Protein AF-A0A7S2GTM8-F1 (afdb_monomer)

Foldseek 3Di:
DVVVVVVVVVVVVVVQQVLQVLLQVLCCQAQVDRQPQVVPPPHGRPLSVLLVLLVVLVVVVVVPPCVVVCLVVVPDPSNVSNVVSVVVLLVVLLVSLVVQVVCVVVVDPRDNHNLSVVVVVCVVVVNPPDSVNSSVSSSVSSVVSNPD

Structure (mmCIF, N/CA/C/O backbone):
data_AF-A0A7S2GTM8-F1
#
_entry.id   AF-A0A7S2GTM8-F1
#
loop_
_atom_site.group_PDB
_atom_site.id
_atom_site.type_symbol
_atom_site.label_atom_id
_atom_site.label_alt_id
_atom_site.label_comp_id
_atom_site.label_asym_id
_atom_site.label_entity_id
_atom_site.label_seq_id
_atom_site.pdbx_PDB_ins_code
_atom_site.Cartn_x
_atom_site.Cartn_y
_atom_site.Cartn_z
_atom_site.occupancy
_atom_site.B_iso_or_equiv
_atom_site.auth_seq_id
_atom_site.auth_comp_id
_atom_site.auth_asym_id
_atom_site.auth_atom_id
_atom_site.pdbx_PDB_model_num
ATOM 1 N N . MET A 1 1 ? 8.842 11.645 37.097 1.00 51.34 1 MET A N 1
ATOM 2 C CA . MET A 1 1 ? 7.667 11.521 36.204 1.00 51.34 1 MET A CA 1
ATOM 3 C C . MET A 1 1 ? 7.958 11.998 34.773 1.00 51.34 1 MET A C 1
ATOM 5 O O . MET A 1 1 ? 7.425 11.420 33.842 1.00 51.34 1 MET A O 1
ATOM 9 N N . GLU A 1 2 ? 8.856 12.969 34.551 1.00 54.59 2 GLU A N 1
ATOM 10 C CA . GLU A 1 2 ? 9.263 13.386 33.188 1.00 54.59 2 GLU A CA 1
ATOM 11 C C . GLU A 1 2 ? 10.110 12.352 32.424 1.00 54.59 2 GLU A C 1
ATOM 13 O O . GLU A 1 2 ? 10.014 12.246 31.203 1.00 54.59 2 GLU A O 1
ATOM 18 N N . TRP A 1 3 ? 10.909 11.543 33.126 1.00 41.16 3 TRP A N 1
ATOM 19 C CA . TRP A 1 3 ? 11.755 10.513 32.510 1.00 41.16 3 TRP A CA 1
ATOM 20 C C . TRP A 1 3 ? 10.954 9.408 31.810 1.00 41.16 3 TRP A C 1
ATOM 22 O O . TRP A 1 3 ? 11.343 8.966 30.731 1.00 41.16 3 TRP A O 1
ATOM 32 N N . THR A 1 4 ? 9.803 9.012 32.360 1.00 56.94 4 THR A N 1
ATOM 33 C CA . THR A 1 4 ? 8.911 8.011 31.749 1.00 56.94 4 THR A CA 1
ATOM 34 C C . THR A 1 4 ? 8.168 8.575 30.536 1.00 56.94 4 THR A C 1
ATOM 36 O O . THR A 1 4 ? 7.999 7.871 29.544 1.00 56.94 4 THR A O 1
ATOM 39 N N . LEU A 1 5 ? 7.807 9.863 30.559 1.00 60.84 5 LEU A N 1
ATOM 40 C CA . LEU A 1 5 ? 7.212 10.565 29.414 1.00 60.84 5 LEU A CA 1
ATOM 41 C C . LEU A 1 5 ? 8.212 10.727 28.261 1.00 60.84 5 LEU A C 1
ATOM 43 O O . LEU A 1 5 ? 7.861 10.517 27.099 1.00 60.84 5 LEU A O 1
ATOM 47 N N . LYS A 1 6 ? 9.474 11.051 28.571 1.00 61.00 6 LYS A N 1
ATOM 48 C CA . LYS A 1 6 ? 10.539 11.189 27.568 1.00 61.00 6 LYS A CA 1
ATOM 49 C C . LYS A 1 6 ? 10.877 9.831 26.942 1.00 61.00 6 LYS A C 1
ATOM 51 O O . LYS A 1 6 ? 10.918 9.736 25.722 1.00 61.00 6 LYS A O 1
ATOM 56 N N . GLN A 1 7 ? 11.019 8.778 27.753 1.00 60.94 7 GLN A N 1
ATOM 57 C CA . GLN A 1 7 ? 11.192 7.385 27.302 1.00 60.94 7 GLN A CA 1
ATOM 58 C C . GLN A 1 7 ? 10.028 6.909 26.414 1.00 60.94 7 GLN A C 1
ATOM 60 O O . GLN A 1 7 ? 10.254 6.384 25.325 1.00 60.94 7 GLN A O 1
ATOM 65 N N . GLY A 1 8 ? 8.781 7.171 26.823 1.00 67.88 8 GLY A N 1
ATOM 66 C CA . GLY A 1 8 ? 7.595 6.851 26.023 1.00 67.88 8 GLY A CA 1
ATOM 67 C C . GLY A 1 8 ? 7.568 7.580 24.677 1.00 67.88 8 GLY A C 1
ATOM 68 O O . GLY A 1 8 ? 7.194 6.995 23.659 1.00 67.88 8 GLY A O 1
ATOM 69 N N . LYS A 1 9 ? 8.036 8.834 24.636 1.00 70.38 9 LYS A N 1
ATOM 70 C CA . LYS A 1 9 ? 8.140 9.618 23.398 1.00 70.38 9 LYS A CA 1
ATOM 71 C C . LYS A 1 9 ? 9.169 9.028 22.430 1.00 70.38 9 LYS A C 1
ATOM 73 O O . LYS A 1 9 ? 8.867 8.920 21.248 1.00 70.38 9 LYS A O 1
ATOM 78 N N . TRP A 1 10 ? 10.332 8.588 22.913 1.00 72.69 10 TRP A N 1
ATOM 79 C CA . TRP A 1 10 ? 11.346 7.933 22.073 1.00 72.69 10 TRP A CA 1
ATOM 80 C C . TRP A 1 10 ? 10.858 6.607 21.504 1.00 72.69 10 TRP A C 1
ATOM 82 O O . TRP A 1 10 ? 10.972 6.388 20.303 1.00 72.69 10 TRP A O 1
ATOM 92 N N . LEU A 1 11 ? 10.248 5.761 22.338 1.00 71.44 11 LEU A N 1
ATOM 93 C CA . LEU A 1 11 ? 9.669 4.492 21.890 1.00 71.44 11 LEU A CA 1
ATOM 94 C C . LEU A 1 11 ? 8.605 4.711 20.806 1.00 71.44 11 LEU A C 1
ATOM 96 O O . LEU A 1 11 ? 8.587 4.002 19.803 1.00 71.44 11 LEU A O 1
ATOM 100 N N . SER A 1 12 ? 7.765 5.734 20.974 1.00 71.44 12 SER A N 1
ATOM 101 C CA . SER A 1 12 ? 6.738 6.103 19.993 1.00 71.44 12 SER A CA 1
ATOM 102 C C . SER A 1 12 ? 7.352 6.580 18.674 1.00 71.44 12 SER A C 1
ATOM 104 O O . SER A 1 12 ? 6.937 6.130 17.608 1.00 71.44 12 SER A O 1
ATOM 106 N N . THR A 1 13 ? 8.360 7.454 18.737 1.00 76.56 13 THR A N 1
ATOM 107 C CA . THR A 1 13 ? 9.053 7.980 17.552 1.00 76.56 13 THR A CA 1
ATOM 108 C C . THR A 1 13 ? 9.810 6.887 16.806 1.00 76.56 13 THR A C 1
ATOM 110 O O . THR A 1 13 ? 9.651 6.773 15.595 1.00 76.56 13 THR A O 1
ATOM 113 N N . CYS A 1 14 ? 10.571 6.041 17.507 1.00 77.75 14 CYS A N 1
ATOM 114 C CA . CYS A 1 14 ? 11.278 4.917 16.892 1.00 77.75 14 CYS A CA 1
ATOM 115 C C . CYS A 1 14 ? 10.302 3.991 16.170 1.00 77.75 14 CYS A C 1
ATOM 117 O O . CYS A 1 14 ? 10.540 3.624 15.024 1.00 77.75 14 CYS A O 1
ATOM 119 N N . ARG A 1 15 ? 9.168 3.671 16.804 1.00 74.88 15 ARG A N 1
ATOM 120 C CA . ARG A 1 15 ? 8.143 2.824 16.194 1.00 74.88 15 ARG A CA 1
ATOM 121 C C . ARG A 1 15 ? 7.605 3.432 14.896 1.00 74.88 15 ARG A C 1
ATOM 123 O O . ARG A 1 15 ? 7.494 2.728 13.902 1.00 74.88 15 ARG A O 1
ATOM 130 N N . ILE A 1 16 ? 7.322 4.736 14.883 1.00 77.19 16 ILE A N 1
ATOM 131 C CA . ILE A 1 16 ? 6.858 5.448 13.681 1.00 77.19 16 ILE A CA 1
ATOM 132 C C . ILE A 1 16 ? 7.921 5.418 12.573 1.00 77.19 16 ILE A C 1
ATOM 134 O O . ILE A 1 16 ? 7.578 5.148 11.424 1.00 77.19 16 ILE A O 1
ATOM 138 N N . CYS A 1 17 ? 9.193 5.649 12.906 1.00 77.69 17 CYS A N 1
ATOM 139 C CA . CYS A 1 17 ? 10.292 5.599 11.940 1.00 77.69 17 CYS A CA 1
ATOM 140 C C . CYS A 1 17 ? 10.457 4.209 11.318 1.00 77.69 17 CYS A C 1
ATOM 142 O O . CYS A 1 17 ? 10.551 4.110 10.098 1.00 77.69 17 CYS A O 1
ATOM 144 N N . PHE A 1 18 ? 10.432 3.143 12.125 1.00 80.88 18 PHE A N 1
ATOM 145 C CA . PHE A 1 18 ? 10.497 1.774 11.608 1.00 80.88 18 PHE A CA 1
ATOM 146 C C . PHE A 1 18 ? 9.320 1.474 10.675 1.00 80.88 18 PHE A C 1
ATOM 148 O O . PHE A 1 18 ? 9.537 1.006 9.565 1.00 80.88 18 PHE A O 1
ATOM 155 N N . PHE A 1 19 ?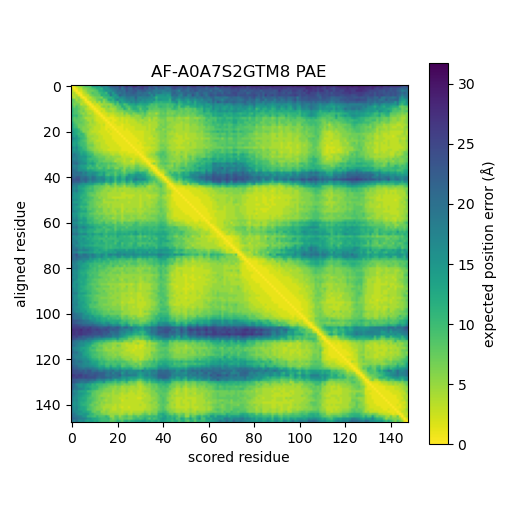 8.091 1.842 11.052 1.00 79.31 19 PHE A N 1
ATOM 156 C CA . PHE A 1 19 ? 6.922 1.638 10.188 1.00 79.31 19 PHE A CA 1
ATOM 157 C C . PHE A 1 19 ? 6.991 2.407 8.861 1.00 79.31 19 PHE A C 1
ATOM 159 O O . PHE A 1 19 ? 6.510 1.914 7.841 1.00 79.31 19 PHE A O 1
ATOM 166 N N . GLN A 1 20 ? 7.552 3.619 8.855 1.00 79.50 20 GLN A N 1
ATOM 167 C CA . GLN A 1 20 ? 7.757 4.382 7.619 1.00 79.50 20 GLN A CA 1
ATOM 168 C C . GLN A 1 20 ? 8.830 3.731 6.746 1.00 79.50 20 GLN A C 1
ATOM 170 O O . GLN A 1 20 ? 8.585 3.488 5.569 1.00 79.50 20 GLN A O 1
ATOM 175 N N . MET A 1 21 ? 9.967 3.367 7.342 1.00 81.75 21 MET A N 1
ATOM 176 C CA . MET A 1 21 ? 11.078 2.738 6.634 1.00 81.75 21 MET A CA 1
ATOM 177 C C . MET A 1 21 ? 10.671 1.402 6.009 1.00 81.75 21 MET A C 1
ATOM 179 O O . MET A 1 21 ? 10.911 1.186 4.825 1.00 81.75 21 MET A O 1
ATOM 183 N N . THR A 1 22 ? 10.018 0.513 6.761 1.00 84.00 22 THR A N 1
ATOM 184 C CA . THR A 1 22 ? 9.608 -0.796 6.236 1.00 84.00 22 THR A CA 1
ATOM 185 C C . THR A 1 22 ? 8.601 -0.654 5.098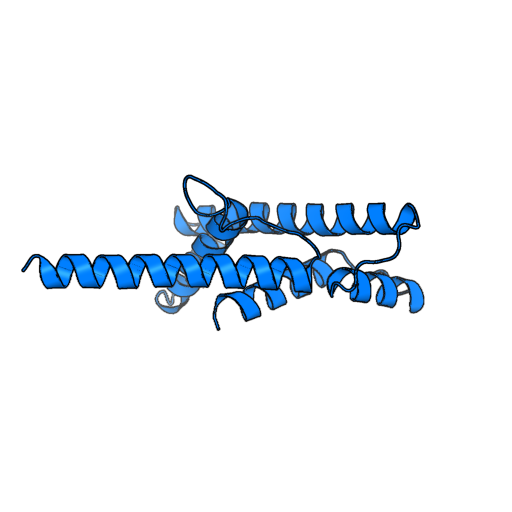 1.00 84.00 22 THR A C 1
ATOM 187 O O . THR A 1 22 ? 8.648 -1.398 4.117 1.00 84.00 22 THR A O 1
ATOM 190 N N . PHE A 1 23 ? 7.713 0.336 5.184 1.00 82.69 23 PHE A N 1
ATOM 191 C CA . PHE A 1 23 ? 6.759 0.610 4.122 1.00 82.69 23 PHE A CA 1
ATOM 192 C C . PHE A 1 23 ? 7.417 1.143 2.853 1.00 82.69 23 PHE A C 1
ATOM 194 O O . PHE A 1 23 ? 7.067 0.685 1.765 1.00 82.69 23 PHE A O 1
ATOM 201 N N . ASP A 1 24 ? 8.374 2.060 2.985 1.00 83.12 24 ASP A N 1
ATOM 202 C CA . ASP A 1 24 ? 9.128 2.592 1.849 1.00 83.12 24 ASP A CA 1
ATOM 203 C C . ASP A 1 24 ? 9.953 1.481 1.187 1.00 83.12 24 ASP A C 1
ATOM 205 O O . ASP A 1 24 ? 9.866 1.288 -0.024 1.00 83.12 24 ASP A O 1
ATOM 209 N N . VAL A 1 25 ? 10.650 0.655 1.978 1.00 84.69 25 VAL A N 1
ATOM 210 C CA . VAL A 1 25 ? 11.420 -0.493 1.469 1.00 84.69 25 VAL A CA 1
ATOM 211 C C . VAL A 1 25 ? 10.515 -1.506 0.766 1.00 84.69 25 VAL A C 1
ATOM 213 O O . VAL A 1 25 ? 10.825 -1.941 -0.342 1.00 84.69 25 VAL A O 1
ATOM 216 N N . THR A 1 26 ? 9.379 -1.870 1.365 1.00 84.94 26 THR A N 1
ATOM 217 C CA . THR A 1 26 ? 8.437 -2.823 0.754 1.00 84.94 26 THR A CA 1
ATOM 218 C C . THR A 1 26 ? 7.847 -2.259 -0.532 1.00 84.94 26 THR A C 1
ATOM 220 O O . THR A 1 26 ? 7.752 -2.973 -1.525 1.00 84.94 26 THR A O 1
ATOM 223 N N . SER A 1 27 ? 7.488 -0.976 -0.550 1.00 82.88 27 SER A N 1
ATOM 224 C CA . SER A 1 27 ? 6.937 -0.315 -1.739 1.00 82.88 27 SER A CA 1
ATOM 225 C C . SER A 1 27 ? 7.966 -0.227 -2.862 1.00 82.88 27 SER A C 1
ATOM 227 O O . SER A 1 27 ? 7.639 -0.487 -4.022 1.00 82.88 27 SER A O 1
ATOM 229 N N . PHE A 1 28 ? 9.226 0.032 -2.519 1.00 84.81 28 PHE A N 1
ATOM 230 C CA . PHE A 1 28 ? 10.323 0.036 -3.472 1.00 84.81 28 PHE A CA 1
ATOM 231 C C . PHE A 1 28 ? 10.590 -1.364 -4.041 1.00 84.81 28 PHE A C 1
ATOM 233 O O . PHE A 1 28 ? 10.637 -1.539 -5.253 1.00 84.81 28 PHE A O 1
ATOM 240 N N . VAL A 1 29 ? 10.695 -2.395 -3.201 1.00 83.31 29 VAL A N 1
ATOM 241 C CA . VAL A 1 29 ? 10.967 -3.770 -3.663 1.00 83.31 29 VAL A CA 1
ATOM 242 C C . VAL A 1 29 ? 9.780 -4.359 -4.435 1.00 83.31 29 VAL A C 1
ATOM 244 O O . VAL A 1 29 ? 9.956 -5.018 -5.461 1.00 83.31 29 VAL A O 1
ATOM 247 N N . ALA A 1 30 ? 8.557 -4.129 -3.959 1.00 82.56 30 ALA A N 1
ATOM 248 C CA . ALA A 1 30 ? 7.362 -4.718 -4.549 1.00 82.56 30 ALA A CA 1
ATOM 249 C C . ALA A 1 30 ? 6.910 -3.989 -5.818 1.00 82.56 30 ALA A C 1
ATOM 251 O O . ALA A 1 30 ? 6.442 -4.634 -6.755 1.00 82.56 30 ALA A O 1
ATOM 252 N N . LEU A 1 31 ? 7.023 -2.658 -5.842 1.00 81.19 31 LEU A N 1
ATOM 253 C CA . LEU A 1 31 ? 6.405 -1.803 -6.862 1.00 81.19 31 LEU A CA 1
ATOM 254 C C . LEU A 1 31 ? 7.415 -0.930 -7.608 1.00 81.19 31 LEU A C 1
ATOM 256 O O . LEU A 1 31 ? 7.026 -0.221 -8.537 1.00 81.19 31 LEU A O 1
ATOM 260 N N . GLY A 1 32 ? 8.678 -0.891 -7.175 1.00 78.38 32 GLY A N 1
ATOM 261 C CA . GLY A 1 32 ? 9.692 0.044 -7.670 1.00 78.38 32 GLY A CA 1
ATOM 262 C C . GLY A 1 32 ? 9.403 1.504 -7.314 1.00 78.38 32 GLY A C 1
ATOM 263 O O . GLY A 1 32 ? 10.000 2.399 -7.911 1.00 78.38 32 GLY A O 1
ATOM 264 N N . VAL A 1 33 ? 8.392 1.769 -6.477 1.00 78.56 33 VAL A N 1
ATOM 265 C CA . VAL A 1 33 ? 7.924 3.125 -6.161 1.00 78.56 33 VAL A CA 1
ATOM 266 C C . VAL A 1 33 ? 8.573 3.561 -4.864 1.00 78.56 33 VAL A C 1
ATOM 268 O O . VAL A 1 33 ? 8.386 2.913 -3.835 1.00 78.56 33 VAL A O 1
ATOM 271 N N . ASP A 1 34 ? 9.295 4.673 -4.922 1.00 76.62 34 ASP A N 1
ATOM 272 C CA . ASP A 1 34 ? 9.738 5.365 -3.723 1.00 76.62 34 ASP A CA 1
ATOM 273 C C . ASP A 1 34 ? 8.610 6.282 -3.234 1.00 76.62 34 ASP A C 1
ATOM 275 O O . ASP A 1 34 ? 8.137 7.153 -3.967 1.00 76.62 34 ASP A O 1
ATOM 279 N N . ILE A 1 35 ? 8.117 6.015 -2.026 1.00 71.31 35 ILE A N 1
ATOM 280 C CA . ILE A 1 35 ? 7.027 6.770 -1.399 1.00 71.31 35 ILE A CA 1
ATOM 281 C C . ILE A 1 35 ? 7.590 7.929 -0.551 1.00 71.31 35 ILE A C 1
ATOM 283 O O . ILE A 1 35 ? 6.834 8.839 -0.205 1.00 71.31 35 ILE A O 1
ATOM 287 N N . ASP A 1 36 ? 8.902 7.919 -0.262 1.00 71.38 36 ASP A N 1
ATOM 288 C CA . ASP A 1 36 ? 9.613 8.886 0.587 1.00 71.38 36 ASP A CA 1
ATOM 289 C C . ASP A 1 36 ? 8.831 9.256 1.864 1.00 71.38 36 ASP A C 1
ATOM 291 O O . ASP A 1 36 ? 8.680 10.422 2.244 1.00 71.38 36 ASP A O 1
ATOM 295 N N . SER A 1 37 ? 8.282 8.247 2.549 1.00 67.12 37 SER A N 1
ATOM 296 C CA . SER A 1 37 ? 7.513 8.459 3.778 1.00 67.12 37 SER A CA 1
ATOM 297 C C . SER A 1 37 ? 8.389 9.010 4.907 1.00 67.12 37 SER A C 1
ATOM 299 O O . SER A 1 37 ? 7.873 9.716 5.780 1.00 67.12 37 SER A O 1
ATOM 301 N N . VAL A 1 38 ? 9.693 8.706 4.890 1.00 62.94 38 VAL A N 1
ATOM 302 C CA . VAL A 1 38 ? 10.693 9.168 5.870 1.00 62.94 38 VAL A CA 1
ATOM 303 C C . VAL A 1 38 ? 11.071 10.647 5.672 1.00 62.94 38 VAL A C 1
ATOM 305 O O . VAL A 1 38 ? 11.287 11.353 6.661 1.00 62.94 38 VAL A O 1
ATOM 308 N N . GLY A 1 39 ? 11.121 11.147 4.430 1.00 59.09 39 GLY A N 1
ATOM 309 C CA . GLY A 1 39 ? 11.487 12.533 4.108 1.00 59.09 39 GLY A CA 1
ATOM 310 C C . GLY A 1 39 ? 10.373 13.559 4.336 1.00 59.09 39 GLY A C 1
ATOM 311 O O . GLY A 1 39 ? 10.644 14.762 4.454 1.00 59.09 39 GLY A O 1
ATOM 312 N N . THR A 1 40 ? 9.118 13.114 4.454 1.00 58.72 40 THR A N 1
ATOM 313 C CA . THR A 1 40 ? 7.966 14.001 4.659 1.00 58.72 40 THR A CA 1
ATOM 314 C C . THR A 1 40 ? 8.055 14.783 5.981 1.00 58.72 40 THR A C 1
ATOM 316 O O . THR A 1 40 ? 7.626 14.330 7.048 1.00 58.72 40 THR A O 1
ATOM 319 N N . LYS A 1 41 ? 8.564 16.023 5.903 1.00 49.59 41 LYS A N 1
ATOM 320 C CA . LYS A 1 41 ? 8.547 17.046 6.968 1.00 49.59 41 LYS A CA 1
ATOM 321 C C . LYS A 1 41 ? 7.102 17.428 7.320 1.00 49.59 41 LYS A C 1
ATOM 323 O O . LYS A 1 41 ? 6.607 18.473 6.914 1.00 49.59 41 LYS A O 1
ATOM 328 N N . GLY A 1 42 ? 6.392 16.564 8.036 1.00 51.81 42 GLY A N 1
ATOM 329 C CA . GLY A 1 42 ? 4.983 16.790 8.374 1.00 51.81 42 GLY A CA 1
ATOM 330 C C . GLY A 1 42 ? 4.149 15.534 8.619 1.00 51.81 42 GLY A C 1
ATOM 331 O O . GLY A 1 42 ? 2.993 15.660 9.018 1.00 51.81 42 GLY A O 1
ATOM 332 N N . GLY A 1 43 ? 4.711 14.336 8.430 1.00 61.72 43 GLY A N 1
ATOM 333 C CA . GLY A 1 43 ? 4.078 13.078 8.826 1.00 61.72 43 GLY A CA 1
ATOM 334 C C . GLY A 1 43 ? 3.862 12.094 7.680 1.00 61.72 43 GLY A C 1
ATOM 335 O O . GLY A 1 43 ? 4.343 12.267 6.576 1.00 61.72 43 GLY A O 1
ATOM 336 N N . GLN A 1 44 ? 3.120 11.032 7.972 1.00 65.25 44 GLN A N 1
ATOM 337 C CA . GLN A 1 44 ? 2.960 9.867 7.106 1.00 65.25 44 GLN A CA 1
ATOM 338 C C . GLN A 1 44 ? 2.309 10.182 5.745 1.00 65.25 44 GLN A C 1
ATOM 340 O O . GLN A 1 44 ? 1.279 10.874 5.706 1.00 65.25 44 GLN A O 1
ATOM 345 N N . HIS A 1 45 ? 2.860 9.593 4.672 1.00 76.19 45 HIS A N 1
ATOM 346 C CA . HIS A 1 45 ? 2.358 9.681 3.296 1.00 76.19 45 HIS A CA 1
ATOM 347 C C . HIS A 1 45 ? 0.851 9.340 3.209 1.00 76.19 45 HIS A C 1
ATOM 349 O O . HIS A 1 45 ? 0.394 8.411 3.890 1.00 76.19 45 HIS A O 1
ATOM 355 N N . PRO A 1 46 ? 0.045 10.040 2.379 1.00 77.31 46 PRO A N 1
ATOM 356 C CA . PRO A 1 46 ? -1.407 9.841 2.319 1.00 77.31 46 PRO A CA 1
ATOM 357 C C . PRO A 1 46 ? -1.831 8.397 2.040 1.00 77.31 46 PRO A C 1
ATOM 359 O O . PRO A 1 46 ? -2.808 7.924 2.619 1.00 77.31 46 PRO A O 1
ATOM 362 N N . PHE A 1 47 ? -1.078 7.684 1.198 1.00 79.19 47 PHE A N 1
ATOM 363 C CA . PHE A 1 47 ? -1.329 6.271 0.910 1.00 79.19 47 PHE A CA 1
ATOM 364 C C . PHE A 1 47 ? -1.104 5.387 2.141 1.00 79.19 47 PHE A C 1
ATOM 366 O O . PHE A 1 47 ? -1.998 4.633 2.519 1.00 79.19 47 PHE A O 1
ATOM 373 N N . ALA A 1 48 ? 0.034 5.546 2.825 1.00 79.31 48 ALA A N 1
ATOM 374 C CA . ALA A 1 48 ? 0.343 4.808 4.047 1.00 79.31 48 ALA A CA 1
ATOM 375 C C . ALA A 1 48 ? -0.703 5.082 5.142 1.00 79.31 48 ALA A C 1
ATOM 377 O O . ALA A 1 48 ? -1.160 4.170 5.824 1.00 79.31 48 ALA A O 1
ATOM 378 N N . ARG A 1 49 ? -1.152 6.337 5.263 1.00 82.69 49 ARG A N 1
ATOM 379 C CA . ARG A 1 49 ? -2.198 6.734 6.212 1.00 82.69 49 ARG A CA 1
ATOM 380 C C . ARG A 1 49 ? -3.560 6.122 5.870 1.00 82.69 49 ARG A C 1
ATOM 382 O O . ARG A 1 49 ? -4.296 5.723 6.769 1.00 82.69 49 ARG A O 1
ATOM 389 N N . ALA A 1 50 ? -3.929 6.081 4.589 1.00 84.81 50 ALA A N 1
ATOM 390 C CA . ALA A 1 50 ? -5.171 5.449 4.144 1.00 84.81 50 ALA A CA 1
ATOM 391 C C . ALA A 1 50 ? -5.145 3.931 4.381 1.00 84.81 50 ALA A C 1
ATOM 393 O O . ALA A 1 50 ? -6.160 3.355 4.774 1.00 84.81 50 ALA A O 1
ATOM 394 N N . PHE A 1 51 ? -3.981 3.310 4.187 1.00 83.81 51 PHE A N 1
ATOM 395 C CA . PHE A 1 51 ? -3.753 1.897 4.455 1.00 83.81 51 PHE A CA 1
ATOM 396 C C . PHE A 1 51 ? -3.913 1.574 5.948 1.00 83.81 51 PHE A C 1
ATOM 398 O O . PHE A 1 51 ? -4.721 0.715 6.293 1.00 83.81 51 PHE A O 1
ATOM 405 N N . ASP A 1 52 ? -3.279 2.341 6.840 1.00 83.19 52 ASP A N 1
ATOM 406 C CA . ASP A 1 52 ? -3.423 2.158 8.294 1.00 83.19 52 ASP A CA 1
ATOM 407 C C . ASP A 1 52 ? -4.864 2.321 8.768 1.00 83.19 52 ASP A C 1
ATOM 409 O O . ASP A 1 52 ? -5.372 1.506 9.534 1.00 83.19 52 ASP A O 1
ATOM 413 N N . GLN A 1 53 ? -5.564 3.347 8.277 1.00 87.12 53 GLN A N 1
ATOM 414 C CA . GLN A 1 53 ? -6.970 3.541 8.630 1.00 87.12 53 GLN A CA 1
ATOM 415 C C . GLN A 1 53 ? -7.855 2.394 8.132 1.00 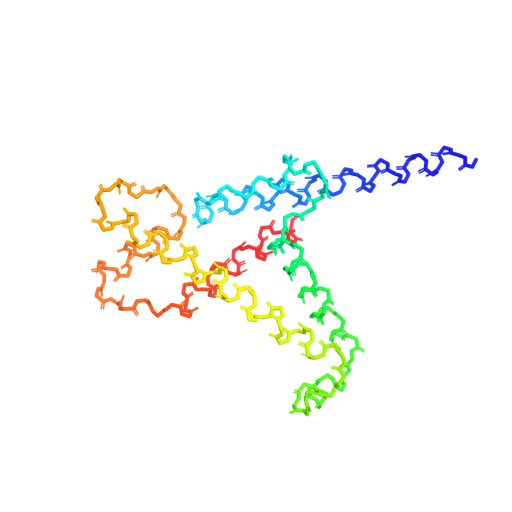87.12 53 GLN A C 1
ATOM 417 O O . GLN A 1 53 ? -8.882 2.105 8.750 1.00 87.12 53 GLN A O 1
ATOM 422 N N . MET A 1 54 ? -7.496 1.758 7.012 1.00 86.31 54 MET A N 1
ATOM 423 C CA . MET A 1 54 ? -8.192 0.567 6.537 1.00 86.31 54 MET A CA 1
ATOM 424 C C . MET A 1 54 ? -7.913 -0.620 7.461 1.00 86.31 54 MET A C 1
ATOM 426 O O . MET A 1 54 ? -8.865 -1.296 7.848 1.00 86.31 54 MET A O 1
ATOM 430 N N . LEU A 1 55 ? -6.656 -0.851 7.843 1.00 84.75 55 LEU A N 1
ATOM 431 C CA . LEU A 1 55 ? -6.284 -1.937 8.751 1.00 84.75 55 LEU A CA 1
ATOM 432 C C . LEU A 1 55 ? -6.933 -1.794 10.118 1.00 84.75 55 LEU A C 1
ATOM 434 O O . LEU A 1 55 ? -7.565 -2.734 10.590 1.00 84.75 55 LEU A O 1
ATOM 438 N N . GLU A 1 56 ? -6.881 -0.605 10.711 1.00 86.50 56 GLU A N 1
ATOM 439 C CA . GLU A 1 56 ? -7.544 -0.319 11.980 1.00 86.50 56 GLU A CA 1
ATOM 440 C C . GLU A 1 56 ? -9.049 -0.612 11.891 1.00 86.50 56 GLU A C 1
ATOM 442 O O . GLU A 1 56 ? -9.628 -1.267 12.760 1.00 86.50 56 GLU A O 1
ATOM 447 N N . ALA A 1 57 ? -9.694 -0.193 10.799 1.00 85.31 57 ALA A N 1
ATOM 448 C CA . ALA A 1 57 ? -11.111 -0.447 10.588 1.00 85.31 57 ALA A CA 1
ATOM 449 C C . ALA A 1 57 ? -11.431 -1.938 10.359 1.00 85.31 57 ALA A C 1
ATOM 451 O O . ALA A 1 57 ? -12.514 -2.387 10.738 1.00 85.31 57 ALA A O 1
ATOM 452 N N . ILE A 1 58 ? -10.513 -2.712 9.766 1.00 83.38 58 ILE A N 1
ATOM 453 C CA . ILE A 1 58 ? -10.626 -4.171 9.626 1.00 83.38 58 ILE A CA 1
ATOM 454 C C . ILE A 1 58 ? -10.449 -4.854 10.986 1.00 83.38 58 ILE A C 1
ATOM 456 O O . ILE A 1 58 ? -11.276 -5.689 11.346 1.00 83.38 58 ILE A O 1
ATOM 460 N N . LEU A 1 59 ? -9.441 -4.469 11.769 1.00 85.31 59 LEU A N 1
ATOM 461 C CA . LEU A 1 59 ? -9.186 -5.015 13.105 1.00 85.31 59 LEU A CA 1
ATOM 462 C C . LEU A 1 59 ? -10.364 -4.762 14.048 1.00 85.31 59 LEU A C 1
ATOM 464 O O . LEU A 1 59 ? -10.792 -5.664 14.763 1.00 85.31 59 LEU A O 1
ATOM 468 N N . GLN A 1 60 ? -10.979 -3.580 13.981 1.00 83.44 60 GLN A N 1
ATOM 469 C CA . GLN A 1 60 ? -12.189 -3.275 14.750 1.00 83.44 60 GLN A CA 1
ATOM 470 C C . GLN A 1 60 ? -13.377 -4.193 14.408 1.00 83.44 60 GLN A C 1
ATOM 472 O O . GLN A 1 60 ? -14.267 -4.360 15.242 1.00 83.44 60 GLN A O 1
ATOM 477 N N . ARG A 1 61 ? -13.416 -4.817 13.218 1.00 84.19 61 ARG A N 1
ATOM 478 C CA . ARG A 1 61 ? -14.457 -5.807 12.880 1.00 84.19 61 ARG A CA 1
ATOM 479 C C . ARG A 1 61 ? -14.267 -7.136 13.603 1.00 84.19 61 ARG A C 1
ATOM 481 O O . ARG A 1 61 ? -15.259 -7.834 13.789 1.00 84.19 61 ARG A O 1
ATOM 488 N N . LEU A 1 62 ? -13.049 -7.477 14.034 1.00 82.12 62 LEU A N 1
ATOM 489 C CA . LEU A 1 62 ? -12.796 -8.704 14.801 1.00 82.12 62 LEU A CA 1
ATOM 490 C C . LEU A 1 62 ? -13.547 -8.698 16.142 1.00 82.12 62 LEU A C 1
ATOM 492 O O . LEU A 1 62 ? -13.958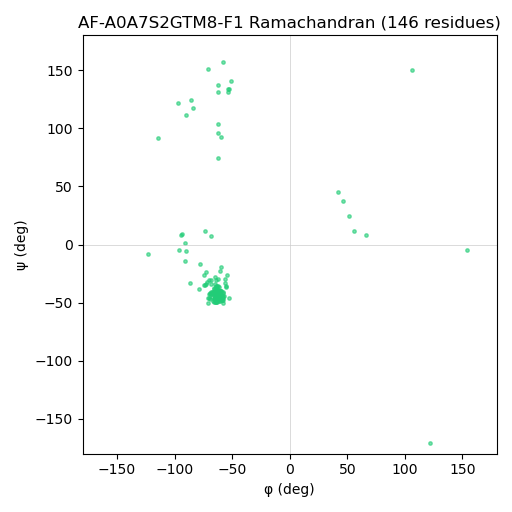 -9.753 16.611 1.00 82.12 62 LEU A O 1
ATOM 496 N N . GLY A 1 63 ? -13.778 -7.514 16.720 1.00 82.81 63 GLY A N 1
ATOM 497 C CA . GLY A 1 63 ? -14.536 -7.345 17.963 1.00 82.81 63 GLY A CA 1
ATOM 498 C C . GLY A 1 63 ? -16.046 -7.137 17.794 1.00 82.81 63 GLY A C 1
ATOM 499 O O . GLY A 1 63 ? -16.754 -7.070 18.794 1.00 82.81 63 GLY A O 1
ATOM 500 N N . ASP A 1 64 ? -16.566 -7.009 16.568 1.00 82.25 64 ASP A N 1
ATOM 501 C CA . ASP A 1 64 ? -17.982 -6.703 16.316 1.00 82.25 64 ASP A CA 1
ATOM 502 C C . ASP A 1 64 ? -18.681 -7.877 15.619 1.00 82.25 64 ASP A C 1
ATOM 504 O O . ASP A 1 64 ? -18.715 -7.909 14.392 1.00 82.25 64 ASP A O 1
ATOM 508 N N . PRO A 1 65 ? -19.297 -8.830 16.339 1.00 82.50 65 PRO A N 1
ATOM 509 C CA . PRO A 1 65 ? -19.934 -10.002 15.725 1.00 82.50 65 PRO A CA 1
ATOM 510 C C . PRO A 1 65 ? -21.063 -9.649 14.737 1.00 82.50 65 PRO A C 1
ATOM 512 O O . PRO A 1 65 ? -21.382 -10.442 13.849 1.00 82.50 65 PRO A O 1
ATOM 515 N N . PHE A 1 66 ? -21.627 -8.438 14.815 1.00 83.88 66 PHE A N 1
ATOM 516 C CA . PHE A 1 66 ? -22.681 -7.956 13.919 1.00 83.88 66 PHE A CA 1
ATOM 517 C C . PHE A 1 66 ? -22.148 -7.172 12.704 1.00 83.88 66 PHE A C 1
ATOM 519 O O . PHE A 1 66 ? -22.942 -6.616 11.934 1.00 83.88 66 PHE A O 1
ATOM 526 N N . TYR A 1 67 ? -20.826 -7.146 12.468 1.00 81.56 67 TYR A N 1
ATOM 527 C CA . TYR A 1 67 ? -20.220 -6.385 11.364 1.00 81.56 67 TYR A CA 1
ATOM 528 C C . TYR A 1 67 ? -20.787 -6.768 9.990 1.00 81.56 67 TYR A C 1
ATOM 530 O O . TYR A 1 67 ? -20.910 -5.917 9.112 1.00 81.56 67 TYR A O 1
ATOM 538 N N . ARG A 1 68 ? -21.169 -8.037 9.780 1.00 81.56 68 ARG A N 1
ATOM 539 C CA . ARG A 1 68 ? -21.726 -8.512 8.499 1.00 81.56 68 ARG A CA 1
ATOM 540 C C . ARG A 1 68 ? -23.058 -7.842 8.167 1.00 81.56 68 ARG A C 1
ATOM 542 O O . ARG A 1 68 ? -23.291 -7.499 7.009 1.00 81.56 68 ARG A O 1
ATOM 549 N N . ILE A 1 69 ? -23.894 -7.622 9.181 1.00 83.25 69 ILE A N 1
ATOM 550 C CA . ILE A 1 69 ? -25.188 -6.945 9.050 1.00 83.25 69 ILE A CA 1
ATOM 551 C C . ILE A 1 69 ? -24.946 -5.457 8.784 1.00 83.25 69 ILE A C 1
ATOM 553 O O . ILE A 1 69 ? -25.429 -4.921 7.789 1.00 83.25 69 ILE A O 1
ATOM 557 N N . LYS A 1 70 ? -24.100 -4.810 9.596 1.00 79.38 70 LYS A N 1
ATOM 558 C CA . LYS A 1 70 ? -23.742 -3.389 9.427 1.00 79.38 70 LYS A CA 1
ATOM 559 C C . LYS A 1 70 ? -23.138 -3.106 8.047 1.00 79.38 70 LYS A C 1
ATOM 561 O O . LYS A 1 70 ? -23.523 -2.135 7.401 1.00 79.38 70 LYS A O 1
ATOM 566 N N . ARG A 1 71 ? -22.274 -4.001 7.554 1.00 81.81 71 ARG A N 1
ATOM 567 C CA . ARG A 1 71 ? -21.699 -3.956 6.201 1.00 81.81 71 ARG A CA 1
ATOM 568 C C . ARG A 1 71 ? -22.765 -4.106 5.118 1.00 81.81 71 ARG A C 1
ATOM 570 O O . ARG A 1 71 ? -22.728 -3.364 4.141 1.00 81.81 71 ARG A O 1
ATOM 577 N N . ARG A 1 72 ? -23.699 -5.055 5.267 1.00 79.31 72 ARG A N 1
ATOM 578 C CA . ARG A 1 72 ? -24.753 -5.311 4.269 1.00 79.31 72 ARG A CA 1
ATOM 579 C C . ARG A 1 72 ? -25.672 -4.107 4.090 1.00 79.31 72 ARG A C 1
ATOM 581 O O . ARG A 1 72 ? -26.032 -3.803 2.960 1.00 79.31 72 ARG A O 1
ATOM 588 N N . PHE A 1 73 ? -26.006 -3.425 5.180 1.00 78.62 73 PHE A N 1
ATOM 589 C CA . PHE A 1 73 ? -26.857 -2.237 5.144 1.00 78.62 73 PHE A CA 1
ATOM 590 C C . PHE A 1 73 ? -26.072 -0.918 4.997 1.00 78.62 73 PHE A C 1
ATOM 592 O O . PHE A 1 73 ? -26.679 0.148 4.992 1.00 78.62 73 PHE A O 1
ATOM 599 N N . GLN A 1 74 ? -24.734 -0.965 4.897 1.00 75.94 74 GLN A N 1
ATOM 600 C CA . GLN A 1 74 ? -23.846 0.210 4.939 1.00 75.94 74 GLN A CA 1
ATOM 601 C C . GLN A 1 74 ? -24.182 1.192 6.081 1.00 75.94 74 GLN A C 1
ATOM 603 O O . GLN A 1 74 ? -24.095 2.416 5.935 1.00 75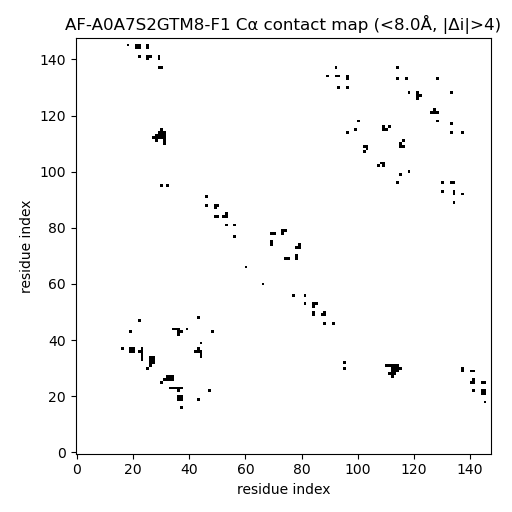.94 74 GLN A O 1
ATOM 608 N N . ILE A 1 75 ? -24.577 0.653 7.236 1.00 74.06 75 ILE A N 1
ATOM 609 C CA . ILE A 1 75 ? -25.014 1.458 8.376 1.00 74.06 75 ILE A CA 1
ATOM 610 C C . ILE A 1 75 ? -23.792 1.861 9.197 1.00 74.06 75 ILE A C 1
ATOM 612 O O . ILE A 1 75 ? -23.035 1.022 9.688 1.00 74.06 75 ILE A O 1
ATOM 616 N N . GLY A 1 76 ? -23.646 3.172 9.384 1.00 75.06 76 GLY A N 1
ATOM 617 C C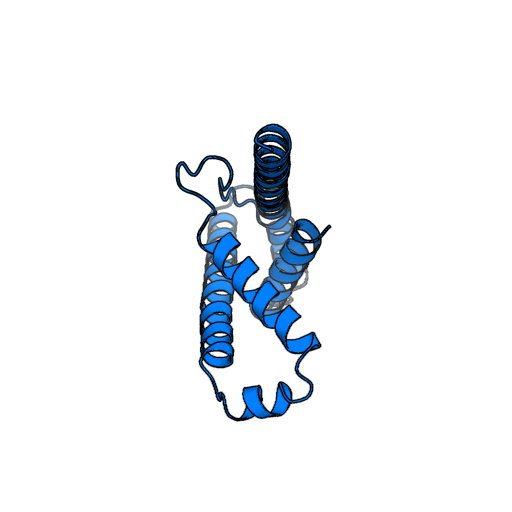A . GLY A 1 76 ? -22.648 3.781 10.256 1.00 75.06 76 GLY A CA 1
ATOM 618 C C . GLY A 1 76 ? -21.492 4.450 9.512 1.00 75.06 76 GLY A C 1
ATOM 619 O O . GLY A 1 76 ? -21.073 4.036 8.430 1.00 75.06 76 GLY A O 1
ATOM 620 N N . ALA A 1 77 ? -20.937 5.492 10.136 1.00 76.88 77 ALA A N 1
ATOM 621 C CA . ALA A 1 77 ? -19.804 6.253 9.604 1.00 76.88 77 ALA A CA 1
ATOM 622 C C . ALA A 1 77 ? -18.577 5.366 9.311 1.00 76.88 77 ALA A C 1
ATOM 624 O O . ALA A 1 77 ? -17.832 5.631 8.370 1.00 76.88 77 ALA A O 1
ATOM 625 N N . ARG A 1 78 ? -18.404 4.272 10.068 1.00 78.44 78 ARG A N 1
ATOM 626 C CA . ARG A 1 78 ? -17.300 3.317 9.903 1.00 78.44 78 ARG A CA 1
ATOM 627 C C . ARG A 1 78 ? -17.354 2.575 8.565 1.00 78.44 78 ARG A C 1
ATOM 629 O O . ARG A 1 78 ? -16.359 2.546 7.852 1.00 78.44 78 ARG A O 1
ATOM 636 N N . GLU A 1 79 ? -18.502 2.013 8.187 1.00 82.31 79 GLU A N 1
ATOM 637 C CA . GLU A 1 79 ? -18.633 1.254 6.931 1.00 82.31 79 GLU A CA 1
ATOM 638 C C . GLU A 1 79 ? -18.516 2.164 5.696 1.00 82.31 79 GLU A C 1
ATOM 640 O O . GLU A 1 79 ? -17.896 1.792 4.693 1.00 82.31 79 GLU A O 1
ATOM 645 N N . ARG A 1 80 ? -19.008 3.408 5.800 1.00 82.25 80 ARG A N 1
ATOM 646 C CA . ARG A 1 80 ? -18.777 4.448 4.782 1.00 82.25 80 ARG A CA 1
ATOM 647 C C . ARG A 1 80 ? -17.291 4.781 4.647 1.00 82.25 80 ARG A C 1
ATOM 649 O O . ARG A 1 80 ? -16.774 4.808 3.532 1.00 82.25 80 ARG A O 1
ATOM 656 N N . LYS A 1 81 ? -16.589 4.956 5.773 1.00 84.69 81 LYS A N 1
ATOM 657 C CA . LYS A 1 81 ? -15.140 5.202 5.802 1.00 84.69 81 LYS A CA 1
ATOM 658 C C . LYS A 1 81 ? -14.358 4.057 5.151 1.00 84.69 81 LYS A C 1
ATOM 660 O O . LYS A 1 81 ? -13.497 4.320 4.322 1.00 84.69 81 LYS A O 1
ATOM 665 N N . ILE A 1 82 ? -14.691 2.800 5.450 1.00 85.00 82 ILE A N 1
ATOM 666 C CA . ILE A 1 82 ? -14.037 1.629 4.836 1.00 85.00 82 ILE A CA 1
ATOM 667 C C . ILE A 1 82 ? -14.248 1.605 3.321 1.00 85.00 82 ILE A C 1
ATOM 669 O O . ILE A 1 82 ? -13.312 1.330 2.574 1.00 85.00 82 ILE A O 1
ATOM 673 N N . THR A 1 83 ? -15.461 1.907 2.857 1.00 85.44 83 THR A N 1
ATOM 674 C CA . THR A 1 83 ? -15.772 1.940 1.420 1.00 85.44 83 THR A CA 1
ATOM 675 C C . THR A 1 83 ? -14.969 3.026 0.704 1.00 85.44 83 THR A C 1
ATOM 677 O O . THR A 1 83 ? -14.389 2.765 -0.349 1.00 85.44 83 THR A O 1
ATOM 680 N N . LEU A 1 84 ? -14.868 4.214 1.307 1.00 86.88 84 LEU A N 1
ATOM 681 C CA . LEU A 1 84 ? -14.064 5.317 0.785 1.00 86.88 84 LEU A CA 1
ATOM 682 C C . LEU A 1 84 ? -12.572 4.956 0.735 1.00 86.88 84 LEU A C 1
ATOM 684 O O . LEU A 1 84 ? -11.947 5.081 -0.314 1.00 86.88 84 LEU A O 1
ATOM 688 N N . LEU A 1 85 ? -12.018 4.436 1.835 1.00 86.44 85 LEU A N 1
ATOM 689 C CA . LEU A 1 85 ? -10.616 4.010 1.906 1.00 86.44 85 LEU A CA 1
ATOM 690 C C . LEU A 1 85 ? -10.302 2.908 0.893 1.00 86.44 85 LEU A C 1
ATOM 692 O O . LEU A 1 85 ? -9.261 2.955 0.241 1.00 86.44 85 LEU A O 1
ATOM 696 N N . LYS A 1 86 ? -11.221 1.952 0.704 1.00 86.19 86 LYS A N 1
ATOM 697 C CA . LYS A 1 86 ? -11.090 0.908 -0.318 1.00 86.19 86 LYS A CA 1
ATOM 698 C C . LYS A 1 86 ? -10.965 1.511 -1.711 1.00 86.19 86 LYS A C 1
ATOM 700 O O . LYS A 1 86 ? -10.104 1.081 -2.473 1.00 86.19 86 LYS A O 1
ATOM 705 N N . HIS A 1 87 ? -11.791 2.502 -2.036 1.00 86.69 87 HIS A N 1
ATOM 706 C CA . HIS A 1 87 ? -11.711 3.189 -3.321 1.00 86.69 87 HIS A CA 1
ATOM 707 C C . HIS A 1 87 ? -10.385 3.934 -3.491 1.00 86.69 87 HIS A C 1
ATOM 709 O O . HIS A 1 87 ? -9.743 3.798 -4.529 1.00 86.69 87 HIS A O 1
ATOM 715 N N . THR A 1 88 ? -9.939 4.662 -2.466 1.00 86.81 88 THR A N 1
ATOM 716 C CA . THR A 1 88 ? -8.660 5.384 -2.494 1.00 86.81 88 THR A CA 1
ATOM 717 C C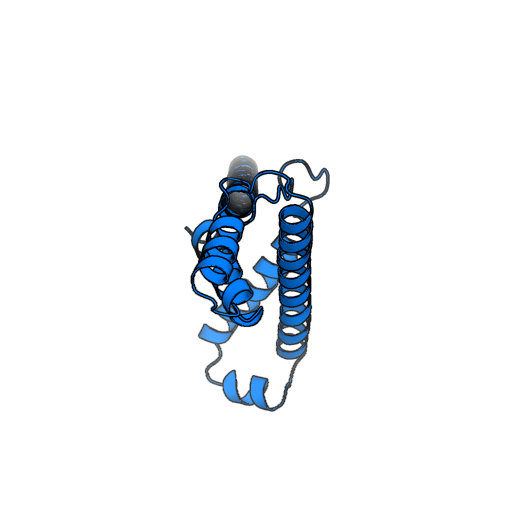 . THR A 1 88 ? -7.481 4.441 -2.736 1.00 86.81 88 THR A C 1
ATOM 719 O O . THR A 1 88 ? -6.666 4.696 -3.621 1.00 86.81 88 THR A O 1
ATOM 722 N N . LEU A 1 89 ? -7.416 3.322 -2.009 1.00 84.81 89 LEU A N 1
ATOM 723 C CA . LEU A 1 89 ? -6.349 2.328 -2.158 1.00 84.81 89 LEU A CA 1
ATOM 724 C C . LEU A 1 89 ? -6.398 1.643 -3.527 1.00 84.81 89 LEU A C 1
ATOM 726 O O . LEU A 1 89 ? -5.372 1.522 -4.192 1.00 84.81 89 LEU A O 1
ATOM 730 N N . ALA A 1 90 ? -7.591 1.264 -3.995 1.00 84.69 90 ALA A N 1
ATOM 731 C CA . ALA A 1 90 ? -7.765 0.640 -5.304 1.00 84.69 90 ALA A CA 1
ATOM 732 C C . ALA A 1 90 ? -7.388 1.575 -6.463 1.00 84.69 90 ALA A C 1
ATOM 734 O O . ALA A 1 90 ? -6.858 1.105 -7.474 1.00 84.69 90 ALA A O 1
ATOM 735 N N . ASN A 1 91 ? -7.658 2.876 -6.326 1.00 86.44 91 ASN A N 1
ATOM 736 C CA . ASN A 1 91 ? -7.274 3.894 -7.302 1.00 86.44 91 ASN A CA 1
ATOM 737 C C . ASN A 1 91 ? -5.758 4.108 -7.308 1.00 86.44 91 ASN A C 1
ATOM 739 O O . ASN A 1 91 ? -5.162 4.172 -8.378 1.00 86.44 91 ASN A O 1
ATOM 743 N N . HIS A 1 92 ? -5.128 4.159 -6.132 1.00 82.12 92 HIS A N 1
ATOM 744 C CA . HIS A 1 92 ? -3.678 4.310 -6.027 1.00 82.12 92 HIS A CA 1
ATOM 745 C C . HIS A 1 92 ? -2.942 3.098 -6.616 1.00 82.12 92 HIS A C 1
ATOM 747 O O . HIS A 1 92 ? -2.065 3.257 -7.459 1.00 82.12 92 HIS A O 1
ATOM 753 N N . ALA A 1 93 ? -3.379 1.881 -6.280 1.00 81.88 93 ALA A N 1
ATOM 754 C CA . ALA A 1 93 ? -2.837 0.658 -6.868 1.00 81.88 93 ALA A CA 1
ATOM 755 C C . ALA A 1 93 ? -3.039 0.612 -8.395 1.00 81.88 93 ALA A C 1
ATOM 757 O O . ALA A 1 93 ? -2.134 0.224 -9.128 1.00 81.88 93 ALA A O 1
ATOM 758 N N . ALA A 1 94 ? -4.199 1.056 -8.901 1.00 84.19 94 ALA A N 1
ATOM 759 C CA . ALA A 1 94 ? -4.430 1.163 -10.343 1.00 84.19 94 ALA A CA 1
ATOM 760 C C . ALA A 1 94 ? -3.476 2.160 -11.017 1.00 84.19 94 ALA A C 1
ATOM 762 O O . ALA A 1 94 ? -2.979 1.877 -12.105 1.00 84.19 94 ALA A O 1
ATOM 763 N N . ALA A 1 95 ? -3.220 3.307 -10.381 1.00 84.94 95 ALA A N 1
ATOM 764 C CA . ALA A 1 95 ? -2.294 4.310 -10.891 1.00 84.94 95 ALA A CA 1
ATOM 765 C C . ALA A 1 95 ? -0.871 3.744 -11.003 1.00 84.94 95 ALA A C 1
ATOM 767 O O . ALA A 1 95 ? -0.275 3.854 -12.067 1.00 84.94 95 ALA A O 1
ATOM 768 N N . ILE A 1 96 ? -0.386 3.053 -9.965 1.00 82.06 96 ILE A N 1
ATOM 769 C CA . ILE A 1 96 ? 0.940 2.414 -9.953 1.00 82.06 96 ILE A CA 1
ATOM 770 C C . ILE A 1 96 ? 1.058 1.355 -11.059 1.00 82.06 96 ILE A C 1
ATOM 772 O O . ILE A 1 96 ? 2.033 1.337 -11.805 1.00 82.06 96 ILE A O 1
ATOM 776 N N . ILE A 1 97 ? 0.049 0.491 -11.213 1.00 81.06 97 ILE A N 1
ATOM 777 C CA . ILE A 1 97 ? 0.047 -0.543 -12.262 1.00 81.06 97 ILE A CA 1
ATOM 778 C C . ILE A 1 97 ? 0.073 0.088 -13.660 1.00 81.06 97 ILE A C 1
ATOM 780 O O . ILE A 1 97 ? 0.791 -0.387 -14.541 1.00 81.06 97 ILE A O 1
ATOM 784 N N . ASN A 1 98 ? -0.712 1.144 -13.881 1.00 83.56 98 ASN A N 1
ATOM 785 C CA . ASN A 1 98 ? -0.767 1.827 -15.171 1.00 83.56 98 ASN A CA 1
ATOM 786 C C . ASN A 1 98 ? 0.534 2.566 -15.487 1.00 83.56 98 ASN A C 1
ATOM 788 O O . ASN A 1 98 ? 0.984 2.515 -16.629 1.00 83.56 98 ASN A O 1
ATOM 792 N N . ASP A 1 99 ? 1.132 3.221 -14.493 1.00 82.62 99 ASP A N 1
ATOM 793 C CA . ASP A 1 99 ? 2.428 3.882 -14.624 1.00 82.62 99 ASP A CA 1
ATOM 794 C C . ASP A 1 99 ? 3.500 2.875 -15.055 1.00 82.62 99 ASP A C 1
ATOM 796 O O . ASP A 1 99 ? 4.117 3.033 -16.107 1.00 82.62 99 ASP A O 1
ATOM 800 N N . ARG A 1 100 ? 3.585 1.735 -14.357 1.00 78.25 100 ARG A N 1
ATOM 801 C CA . ARG A 1 100 ? 4.506 0.649 -14.717 1.00 78.25 100 ARG A CA 1
ATOM 802 C C . ARG A 1 100 ? 4.265 0.096 -16.109 1.00 78.25 100 ARG A C 1
ATOM 804 O O . ARG A 1 100 ? 5.219 -0.112 -16.851 1.00 78.25 100 ARG A O 1
ATOM 811 N N . ARG A 1 101 ? 3.007 -0.111 -16.507 1.00 77.88 101 ARG A N 1
ATOM 812 C CA . ARG A 1 101 ? 2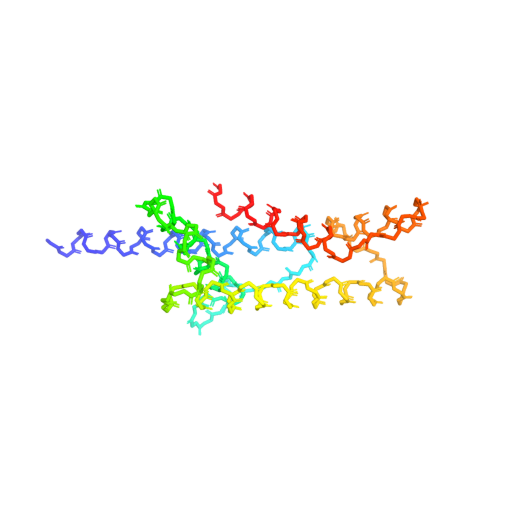.697 -0.569 -17.870 1.00 77.88 101 ARG A CA 1
ATOM 813 C C . ARG A 1 101 ? 3.189 0.400 -18.940 1.00 77.88 101 ARG A C 1
ATOM 815 O O . ARG A 1 101 ? 3.727 -0.070 -19.937 1.00 77.88 101 ARG A O 1
ATOM 822 N N . ARG A 1 102 ? 3.056 1.712 -18.725 1.00 78.81 102 ARG A N 1
ATOM 823 C CA . ARG A 1 102 ? 3.567 2.732 -19.655 1.00 78.81 102 ARG A CA 1
ATOM 824 C C . ARG A 1 102 ? 5.091 2.704 -19.726 1.00 78.81 102 ARG A C 1
ATOM 826 O O . ARG A 1 102 ? 5.642 2.624 -20.817 1.00 78.81 102 ARG A O 1
ATOM 833 N N . THR A 1 103 ? 5.766 2.648 -18.577 1.00 73.69 103 THR A N 1
ATOM 834 C CA . THR A 1 103 ? 7.232 2.510 -18.504 1.00 73.69 103 THR A CA 1
ATOM 835 C C . THR A 1 103 ? 7.738 1.275 -19.268 1.00 73.69 103 THR A C 1
ATOM 837 O O . THR A 1 103 ? 8.783 1.328 -19.917 1.00 73.69 103 THR A O 1
ATOM 840 N N . MET A 1 104 ? 6.975 0.173 -19.251 1.00 70.88 104 MET A N 1
ATOM 841 C CA . MET A 1 104 ? 7.287 -1.048 -20.007 1.00 70.88 104 MET A CA 1
ATOM 842 C C . MET A 1 104 ? 7.090 -0.911 -21.523 1.00 70.88 104 MET A C 1
ATOM 844 O O . MET A 1 104 ? 7.771 -1.599 -22.283 1.00 70.88 104 MET A O 1
ATOM 848 N N . GLU A 1 105 ? 6.126 -0.109 -21.976 1.00 70.69 105 GLU A N 1
ATOM 849 C CA . GLU A 1 105 ? 5.871 0.121 -23.407 1.00 70.69 105 GLU A CA 1
ATOM 850 C C . GLU A 1 105 ? 6.963 0.994 -24.037 1.00 70.69 105 GLU A C 1
ATOM 852 O O . GLU A 1 105 ? 7.392 0.715 -25.156 1.00 70.69 105 GLU A O 1
ATOM 857 N N . ASP A 1 106 ? 7.514 1.940 -23.272 1.00 70.75 106 ASP A N 1
ATOM 858 C CA . ASP A 1 106 ? 8.619 2.821 -23.681 1.00 70.75 106 ASP A CA 1
ATOM 859 C C . ASP A 1 106 ? 10.005 2.137 -23.737 1.00 70.75 106 ASP A C 1
ATOM 861 O O . ASP A 1 106 ? 11.031 2.799 -23.887 1.00 70.75 106 ASP A O 1
ATOM 865 N N . LYS A 1 107 ? 10.071 0.797 -23.646 1.00 62.28 107 LYS A N 1
ATOM 866 C CA . LYS A 1 107 ? 11.304 -0.026 -23.712 1.00 62.28 107 LYS A CA 1
ATOM 867 C C . LYS A 1 107 ? 12.398 0.337 -22.699 1.00 62.28 107 LYS A C 1
ATOM 869 O O . LYS A 1 107 ? 13.514 -0.177 -22.802 1.00 62.28 107 LYS A O 1
ATOM 874 N N . SER A 1 108 ? 12.101 1.167 -21.703 1.00 59.38 108 SER A N 1
ATOM 875 C CA . SER A 1 108 ? 12.978 1.303 -20.546 1.00 59.38 108 SER A CA 1
ATOM 876 C C . SER A 1 108 ? 13.047 -0.057 -19.842 1.00 59.38 108 SER A C 1
ATOM 878 O O . SER A 1 108 ? 12.031 -0.741 -19.697 1.00 59.38 108 SER A O 1
ATOM 880 N N . ALA A 1 109 ? 14.258 -0.521 -19.525 1.00 56.75 109 ALA A N 1
ATOM 881 C CA . ALA A 1 109 ? 14.455 -1.842 -18.939 1.00 56.75 109 ALA A CA 1
ATOM 882 C C . ALA A 1 109 ? 13.573 -1.980 -17.688 1.00 56.75 109 ALA A C 1
ATOM 884 O O . ALA A 1 109 ? 13.556 -1.069 -16.858 1.00 56.75 109 ALA A O 1
ATOM 885 N N . LEU A 1 110 ? 12.828 -3.089 -17.570 1.00 58.12 110 LEU A N 1
ATOM 886 C CA . LEU A 1 110 ? 12.018 -3.332 -16.379 1.00 58.12 110 LEU A CA 1
ATOM 887 C C . LEU A 1 110 ? 12.904 -3.201 -15.140 1.00 58.12 110 LEU A C 1
ATOM 889 O O . LEU A 1 110 ? 14.000 -3.768 -15.088 1.00 58.12 110 LEU A O 1
ATOM 893 N N . GLY A 1 111 ? 12.401 -2.483 -14.140 1.00 63.34 111 GLY A N 1
ATOM 894 C CA . GLY A 1 111 ? 12.999 -2.512 -12.818 1.00 63.34 111 GLY A CA 1
ATOM 895 C C . GLY A 1 111 ? 13.033 -3.950 -12.278 1.00 63.34 111 GLY A C 1
ATOM 896 O O . GLY A 1 111 ? 12.244 -4.802 -12.700 1.00 63.34 111 GLY A O 1
ATOM 897 N N . PRO A 1 112 ? 13.927 -4.259 -11.324 1.00 73.06 112 PRO A N 1
ATOM 898 C CA . PRO A 1 112 ? 13.957 -5.557 -10.650 1.00 73.06 112 PRO A CA 1
ATOM 899 C C . PRO A 1 112 ? 12.738 -5.795 -9.736 1.00 73.06 112 PRO A C 1
ATOM 901 O O . PRO A 1 112 ? 12.723 -6.780 -9.001 1.00 73.06 112 PRO A O 1
ATOM 904 N N . ASP A 1 113 ? 11.740 -4.907 -9.753 1.00 81.75 113 ASP A N 1
ATOM 905 C CA . ASP A 1 113 ? 10.600 -4.937 -8.850 1.00 81.75 113 ASP A CA 1
ATOM 906 C C . ASP A 1 113 ? 9.630 -6.089 -9.150 1.00 81.75 113 ASP A C 1
ATOM 908 O O . ASP A 1 113 ? 9.484 -6.578 -10.277 1.00 81.75 113 ASP A O 1
ATOM 912 N N . LEU A 1 114 ? 8.958 -6.540 -8.094 1.00 82.94 114 LEU A N 1
ATOM 913 C CA . LEU A 1 114 ? 8.080 -7.704 -8.141 1.00 82.94 114 LEU A CA 1
ATOM 914 C C . LEU A 1 114 ? 6.901 -7.506 -9.110 1.00 82.94 114 LEU A C 1
ATOM 916 O O . LEU A 1 114 ? 6.547 -8.425 -9.852 1.00 82.94 114 LEU A O 1
ATOM 920 N N . LEU A 1 115 ? 6.308 -6.310 -9.142 1.00 83.38 115 LEU A N 1
ATOM 921 C CA . LEU A 1 115 ? 5.187 -5.979 -10.020 1.00 83.38 115 LEU A CA 1
ATOM 922 C C . LEU A 1 115 ? 5.583 -6.051 -11.502 1.00 83.38 115 LEU A C 1
ATOM 924 O O . LEU A 1 115 ? 4.872 -6.672 -12.297 1.00 83.38 115 LEU A O 1
ATOM 928 N N . SER A 1 116 ? 6.739 -5.493 -11.857 1.00 81.81 116 SER A N 1
ATOM 929 C CA . SER A 1 116 ? 7.348 -5.621 -13.183 1.00 81.81 116 SER A CA 1
ATOM 930 C C . SER A 1 116 ? 7.488 -7.087 -13.612 1.00 81.81 116 SER A C 1
ATOM 932 O O . SER A 1 116 ? 7.063 -7.456 -14.713 1.00 81.81 116 SER A O 1
ATOM 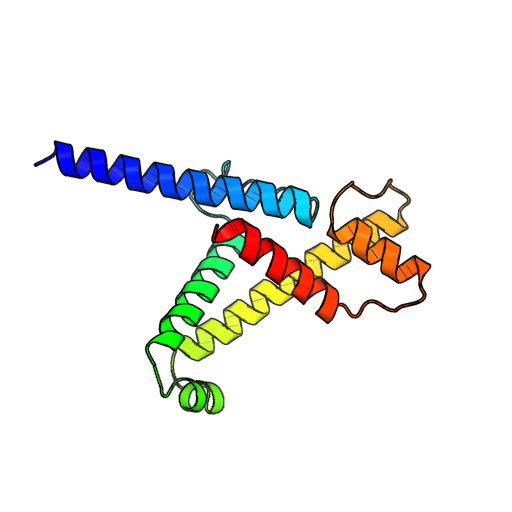934 N N . ARG A 1 117 ? 7.981 -7.962 -12.722 1.00 82.94 117 ARG A N 1
ATOM 935 C CA . ARG A 1 117 ? 8.098 -9.410 -12.984 1.00 82.94 117 ARG A CA 1
ATOM 936 C C . ARG A 1 117 ? 6.749 -10.089 -13.213 1.00 82.94 117 ARG A C 1
ATOM 938 O O . ARG A 1 117 ? 6.635 -10.914 -14.121 1.00 82.94 117 ARG A O 1
ATOM 945 N N . PHE A 1 118 ? 5.720 -9.737 -12.440 1.00 81.50 118 PHE A N 1
ATOM 946 C CA . PHE A 1 118 ? 4.374 -10.281 -12.640 1.00 81.50 118 PHE A CA 1
ATOM 947 C C . PHE A 1 118 ? 3.781 -9.862 -13.991 1.00 81.50 118 PHE A C 1
ATOM 949 O O . PHE A 1 118 ? 3.248 -10.707 -14.711 1.00 81.50 118 PHE A O 1
ATOM 956 N N . ILE A 1 119 ? 3.917 -8.590 -14.380 1.00 79.12 119 ILE A N 1
ATOM 957 C CA . ILE A 1 119 ? 3.405 -8.109 -15.672 1.00 79.12 119 ILE A CA 1
ATOM 958 C C . ILE A 1 119 ? 4.159 -8.774 -16.836 1.00 79.12 119 ILE A C 1
ATOM 960 O O . ILE A 1 119 ? 3.534 -9.180 -17.819 1.00 79.12 119 ILE A O 1
ATOM 964 N N . GLU A 1 120 ? 5.481 -8.929 -16.726 1.00 80.06 120 GLU A N 1
ATOM 965 C CA . GLU A 1 120 ? 6.300 -9.645 -17.711 1.00 80.06 120 GLU A CA 1
ATOM 966 C C . GLU A 1 120 ? 5.859 -11.108 -17.862 1.00 80.06 120 GLU A C 1
ATOM 968 O O . GLU A 1 120 ? 5.658 -11.588 -18.981 1.00 80.06 120 GLU A O 1
ATOM 973 N N . TYR A 1 121 ? 5.645 -11.804 -16.743 1.00 80.38 121 TYR A N 1
ATOM 974 C CA . TYR A 1 121 ? 5.137 -13.174 -16.737 1.00 80.38 121 TYR A CA 1
ATOM 975 C C . TYR A 1 121 ? 3.755 -13.278 -17.401 1.00 80.38 121 TYR A C 1
ATOM 977 O O . TYR A 1 121 ? 3.531 -14.181 -18.208 1.00 80.38 121 TYR A O 1
ATOM 985 N N . GLY A 1 122 ? 2.843 -12.341 -17.119 1.00 76.69 122 GLY A N 1
ATOM 986 C CA . GLY A 1 122 ? 1.525 -12.284 -17.761 1.00 76.69 122 GLY A CA 1
ATOM 987 C C . GLY A 1 122 ? 1.620 -12.146 -19.284 1.00 76.69 122 GLY A C 1
ATOM 988 O O . GLY A 1 122 ? 1.010 -12.932 -20.010 1.00 76.69 122 GLY A O 1
ATOM 989 N N . LYS A 1 123 ? 2.461 -11.217 -19.770 1.00 75.25 123 LYS A N 1
ATOM 990 C CA . LYS A 1 123 ? 2.718 -11.032 -21.211 1.00 75.25 123 LYS A CA 1
ATOM 991 C C . LYS A 1 123 ? 3.276 -12.303 -21.864 1.00 75.25 123 LYS A C 1
ATOM 993 O O . LYS A 1 123 ? 2.798 -12.694 -22.923 1.00 75.25 123 LYS A O 1
ATOM 998 N N . ARG A 1 124 ? 4.253 -12.968 -21.234 1.00 75.50 124 ARG A N 1
ATOM 999 C CA . ARG A 1 124 ? 4.899 -14.180 -21.778 1.00 75.50 124 ARG A CA 1
ATOM 1000 C C . ARG A 1 124 ? 3.953 -15.376 -21.895 1.00 75.50 124 ARG A C 1
ATOM 1002 O O . ARG A 1 124 ? 4.090 -16.160 -22.826 1.00 75.50 124 ARG A O 1
ATOM 1009 N N . ASN A 1 125 ? 3.001 -15.513 -20.976 1.00 73.19 125 ASN A N 1
ATOM 1010 C CA . ASN A 1 125 ? 2.077 -16.649 -20.945 1.00 73.19 125 ASN A CA 1
ATOM 1011 C C . ASN A 1 125 ? 0.745 -16.379 -21.674 1.00 73.19 125 ASN A C 1
ATOM 1013 O O . ASN A 1 125 ? -0.172 -17.187 -21.557 1.00 73.19 125 ASN A O 1
ATOM 1017 N N . ASN A 1 126 ? 0.604 -15.252 -22.393 1.00 59.78 126 ASN A N 1
ATOM 1018 C CA . ASN A 1 126 ? -0.668 -14.792 -22.984 1.00 59.78 126 ASN A CA 1
ATOM 1019 C C . ASN A 1 126 ? -1.839 -14.744 -21.981 1.00 59.78 126 ASN A C 1
ATOM 1021 O O . ASN A 1 126 ? -3.011 -14.790 -22.356 1.00 59.78 126 ASN A O 1
ATOM 1025 N N . VAL A 1 127 ? -1.532 -14.617 -20.689 1.00 64.75 127 VAL A N 1
ATOM 1026 C CA . VAL A 1 127 ? -2.540 -14.430 -19.653 1.00 64.75 127 VAL A CA 1
ATOM 1027 C C . VAL A 1 127 ? -2.734 -12.931 -19.510 1.00 64.75 127 VAL A C 1
ATOM 1029 O O . VAL A 1 127 ? -1.850 -12.225 -19.021 1.00 64.75 127 VAL A O 1
ATOM 1032 N N . LEU A 1 128 ? -3.904 -12.433 -19.916 1.00 58.00 128 LEU A N 1
ATOM 1033 C CA . LEU A 1 128 ? -4.359 -11.103 -19.522 1.00 58.00 128 LEU A CA 1
ATOM 1034 C C . LEU A 1 128 ? -4.452 -11.089 -17.995 1.00 58.00 128 LEU A C 1
ATOM 1036 O O . LEU A 1 128 ? -5.457 -11.496 -17.415 1.00 58.00 128 LEU A O 1
ATOM 1040 N N . MET A 1 129 ? -3.379 -10.659 -17.329 1.00 62.59 129 MET A N 1
ATOM 1041 C CA . MET A 1 129 ? -3.425 -10.418 -15.897 1.00 62.59 129 MET A CA 1
ATOM 1042 C C . MET A 1 129 ? -4.449 -9.319 -15.655 1.00 62.59 129 MET A C 1
ATOM 1044 O O . MET A 1 129 ? -4.198 -8.138 -15.920 1.00 62.59 129 MET A O 1
ATOM 1048 N N . ASN A 1 130 ? -5.620 -9.740 -15.176 1.00 70.62 130 ASN A N 1
ATOM 1049 C CA . ASN A 1 130 ? -6.666 -8.842 -14.737 1.00 70.62 130 ASN A CA 1
ATOM 1050 C C . ASN A 1 130 ? -6.057 -7.872 -13.713 1.00 70.62 130 ASN A C 1
ATOM 1052 O O . ASN A 1 130 ? -5.323 -8.281 -12.808 1.00 70.62 130 ASN A O 1
ATOM 1056 N N . ASN A 1 131 ? -6.355 -6.582 -13.866 1.00 71.19 131 ASN A N 1
ATOM 1057 C CA . ASN A 1 131 ? -5.888 -5.538 -12.959 1.00 71.19 131 ASN A CA 1
ATOM 1058 C C . ASN A 1 131 ? -6.268 -5.840 -11.506 1.00 71.19 131 ASN A C 1
ATOM 1060 O O . ASN A 1 131 ? -5.578 -5.391 -10.602 1.00 71.19 131 ASN A O 1
ATOM 1064 N N . GLU A 1 132 ? -7.343 -6.595 -11.279 1.00 77.31 132 GLU A N 1
ATOM 1065 C CA . GLU A 1 132 ? -7.746 -7.043 -9.946 1.00 77.31 132 GLU A CA 1
ATOM 1066 C C . GLU A 1 132 ? -6.724 -7.989 -9.308 1.00 77.31 132 GLU A C 1
ATOM 1068 O O . GLU A 1 132 ? -6.302 -7.733 -8.187 1.00 77.31 132 GLU A O 1
ATOM 1073 N N . HIS A 1 133 ? -6.221 -8.992 -10.033 1.00 79.50 133 HIS A N 1
ATOM 1074 C CA . HIS A 1 133 ? -5.212 -9.908 -9.490 1.00 79.50 133 HIS A CA 1
ATOM 1075 C C . HIS A 1 133 ? -3.900 -9.192 -9.162 1.00 79.50 133 HIS A C 1
ATOM 1077 O O . HIS A 1 133 ? -3.303 -9.436 -8.117 1.00 79.50 133 HIS A O 1
ATOM 1083 N N . LEU A 1 134 ? -3.461 -8.275 -10.031 1.00 80.31 134 LEU A N 1
ATOM 1084 C CA . LEU A 1 134 ? -2.268 -7.469 -9.764 1.00 80.31 134 LEU A CA 1
ATOM 1085 C C . LEU A 1 134 ? -2.467 -6.576 -8.536 1.00 80.31 134 LEU A C 1
ATOM 1087 O O . LEU A 1 134 ? -1.570 -6.484 -7.704 1.00 80.31 134 LEU A O 1
ATOM 1091 N N . LYS A 1 135 ? -3.647 -5.963 -8.381 1.00 82.06 135 LYS A N 1
ATOM 1092 C CA . LYS A 1 135 ? -3.980 -5.194 -7.176 1.00 82.06 135 LYS A CA 1
ATOM 1093 C C . LYS A 1 135 ? -3.928 -6.066 -5.926 1.00 82.06 135 LYS A C 1
ATOM 1095 O O . LYS A 1 135 ? -3.338 -5.634 -4.944 1.00 82.06 135 LYS A O 1
ATOM 1100 N N . ASP A 1 136 ? -4.491 -7.268 -5.962 1.00 82.94 136 ASP A N 1
ATOM 1101 C CA . ASP A 1 136 ? -4.502 -8.165 -4.804 1.00 82.94 136 ASP A CA 1
ATOM 1102 C C . ASP A 1 136 ? -3.085 -8.594 -4.405 1.00 82.94 136 ASP A C 1
ATOM 1104 O O . ASP A 1 136 ? -2.748 -8.565 -3.224 1.00 82.94 136 ASP A O 1
ATOM 1108 N N . VAL A 1 137 ? -2.218 -8.905 -5.374 1.00 82.94 137 VAL A N 1
ATOM 1109 C CA . VAL A 1 137 ? -0.800 -9.205 -5.112 1.00 82.94 137 VAL A CA 1
ATOM 1110 C C . VAL A 1 137 ? -0.098 -8.009 -4.472 1.00 82.94 137 VAL A C 1
ATOM 1112 O O . VAL A 1 137 ? 0.550 -8.166 -3.439 1.00 82.94 137 VAL A O 1
ATOM 1115 N N . VAL A 1 138 ? -0.259 -6.811 -5.041 1.00 82.88 138 VAL A N 1
ATOM 1116 C CA . VAL A 1 138 ? 0.332 -5.577 -4.500 1.00 82.88 138 VAL A CA 1
ATOM 1117 C C . VAL A 1 138 ? -0.134 -5.330 -3.066 1.00 82.88 138 VAL A C 1
ATOM 1119 O O . VAL A 1 138 ? 0.686 -5.089 -2.183 1.00 82.88 138 VAL A O 1
ATOM 1122 N N . MET A 1 139 ? -1.438 -5.434 -2.814 1.00 83.06 139 MET A N 1
ATOM 1123 C CA . MET A 1 139 ? -2.008 -5.224 -1.485 1.00 83.06 139 MET A CA 1
ATOM 1124 C C . MET A 1 139 ? -1.528 -6.281 -0.485 1.00 83.06 139 MET A C 1
ATOM 1126 O O . MET A 1 139 ? -1.208 -5.926 0.646 1.00 83.06 139 MET A O 1
ATOM 1130 N N . ASN A 1 140 ? -1.420 -7.548 -0.894 1.00 85.38 140 ASN A N 1
ATOM 1131 C CA . ASN A 1 140 ? -0.918 -8.626 -0.041 1.00 85.38 140 ASN A CA 1
ATOM 1132 C C . ASN A 1 140 ? 0.556 -8.438 0.324 1.00 85.38 140 ASN A C 1
ATOM 1134 O O . ASN A 1 140 ? 0.926 -8.653 1.473 1.00 85.38 140 ASN A O 1
ATOM 1138 N N . VAL A 1 141 ? 1.396 -8.016 -0.624 1.00 84.75 141 VAL A N 1
ATOM 1139 C CA . VAL A 1 141 ? 2.823 -7.777 -0.362 1.00 84.75 141 VAL A CA 1
ATOM 1140 C C . VAL A 1 141 ? 3.017 -6.562 0.544 1.00 84.75 141 VAL A C 1
ATOM 1142 O O . VAL A 1 141 ? 3.793 -6.633 1.492 1.00 84.75 141 VAL A O 1
ATOM 1145 N N . LEU A 1 142 ? 2.275 -5.474 0.310 1.00 83.44 142 LEU A N 1
ATOM 1146 C CA . LEU A 1 142 ? 2.301 -4.300 1.187 1.00 83.44 142 LEU A CA 1
ATOM 1147 C C . LEU A 1 142 ? 1.818 -4.626 2.604 1.00 83.44 142 LEU A C 1
ATOM 1149 O O . LEU A 1 142 ? 2.392 -4.126 3.566 1.00 83.44 142 LEU A O 1
ATOM 1153 N N . LEU A 1 143 ? 0.790 -5.469 2.737 1.00 83.19 143 LEU A N 1
ATOM 1154 C CA . LEU A 1 143 ? 0.309 -5.948 4.032 1.00 83.19 143 LEU A CA 1
ATOM 1155 C C . LEU A 1 143 ? 1.378 -6.779 4.745 1.00 83.19 143 LEU A C 1
ATOM 1157 O O . LEU A 1 143 ? 1.684 -6.522 5.905 1.00 83.19 143 LEU A O 1
ATOM 1161 N N . ALA A 1 144 ? 1.965 -7.739 4.026 1.00 82.38 144 ALA A N 1
ATOM 1162 C CA . ALA A 1 144 ? 2.978 -8.635 4.563 1.00 82.38 144 ALA A CA 1
ATOM 1163 C C . ALA A 1 144 ? 4.221 -7.878 5.030 1.00 82.38 144 ALA A C 1
ATOM 1165 O O . ALA A 1 144 ? 4.731 -8.183 6.094 1.00 82.38 144 ALA A O 1
ATOM 1166 N N . GLY A 1 145 ? 4.685 -6.883 4.270 1.00 74.38 145 GLY A N 1
ATOM 1167 C CA . GLY A 1 145 ? 5.854 -6.100 4.660 1.00 74.38 145 GLY A CA 1
ATOM 1168 C C . GLY A 1 145 ? 5.583 -5.110 5.791 1.00 74.38 145 GLY A C 1
ATOM 1169 O O . GLY A 1 145 ? 6.503 -4.761 6.511 1.00 74.38 145 GLY A O 1
ATOM 1170 N N . ARG A 1 146 ? 4.347 -4.628 5.969 1.00 71.62 146 ARG A N 1
ATOM 1171 C CA . ARG A 1 146 ? 4.050 -3.552 6.930 1.00 71.62 146 ARG A CA 1
ATOM 1172 C C . ARG A 1 146 ? 3.764 -4.037 8.354 1.00 71.62 146 ARG A C 1
ATOM 1174 O O . ARG A 1 146 ? 4.090 -3.306 9.284 1.00 71.62 146 ARG A O 1
ATOM 1181 N N . ASP A 1 147 ? 3.153 -5.211 8.517 1.00 66.00 147 ASP A N 1
ATOM 1182 C CA . ASP A 1 147 ? 2.696 -5.723 9.823 1.00 66.00 147 ASP A CA 1
ATOM 1183 C C . ASP A 1 147 ? 3.689 -6.690 10.513 1.00 66.00 147 ASP A C 1
ATOM 1185 O O . ASP A 1 147 ? 3.442 -7.096 11.652 1.00 66.00 147 ASP A O 1
ATOM 1189 N N . THR A 1 148 ? 4.800 -7.051 9.856 1.00 56.22 148 THR A N 1
ATOM 1190 C CA . THR A 1 148 ? 5.886 -7.899 10.401 1.00 56.22 148 THR A CA 1
ATOM 1191 C C . THR A 1 148 ? 7.144 -7.098 10.689 1.00 56.22 148 THR A C 1
ATOM 1193 O O . THR A 1 148 ? 7.743 -7.317 11.764 1.00 56.22 148 THR A O 1
#

Radius of gyration: 18.46 Å; Cα contacts (8 Å, |Δi|>4): 111; chains: 1; bounding box: 41×34×60 Å

pLDDT: mean 76.55, std 9.48, range [41.16, 87.12]

Organism: NCBI:txid374047

Solvent-accessible surface area (backbone atoms only — not comparable to full-atom values): 8270 Å² total; per-residue (Å²): 118,66,67,61,55,53,51,51,50,50,55,52,50,53,52,52,51,51,53,30,49,40,40,30,52,37,35,29,52,43,62,60,41,82,66,57,32,78,73,40,90,86,51,73,37,70,66,62,49,43,49,51,57,43,51,54,57,54,57,56,43,78,79,34,94,60,44,68,59,36,55,73,69,54,54,54,75,64,44,50,48,48,54,51,39,50,50,55,52,53,50,52,48,51,49,55,53,51,51,52,52,50,48,53,71,71,66,49,78,74,62,95,16,49,48,52,51,52,55,52,51,22,64,76,67,74,43,82,71,50,70,66,60,56,42,51,53,52,53,51,50,51,50,59,44,58,81,109

Mean predicted aligned error: 9.01 Å

Secondary structure (DSSP, 8-state):
-HHHHHHHHHHHHHHHHHHHHHHHHHHHHHHS----TTT-TTSS-HHHHHHHHHHHHHHHHHT-TTHHHHHHTT-SHHHHHHHHHHHHHHHHHHHHHHHHHHHHHTTPPPPS-HHHHHHHHHHHTT----HHHHHHHHHHHHHHHHH-

InterPro domains:
  IPR001128 Cytochrome P450 [PF00067] (18-148)
  IPR036396 Cytochrome P450 superfamily [G3DSA:1.10.630.10] (8-148)
  IPR036396 Cytochrome P450 superfamily [SSF48264] (17-148)

Nearest PDB structures (foldseek):
  6m7x-assembly1_A  TM=8.200E-01  e=6.245E-03  Homo sapiens
  7e7f-assembly1_A  TM=7.946E-01  e=5.080E-03  Homo sapiens
  4fdh-assembly2_G  TM=7.497E-01  e=3.609E-02  Homo sapiens
  7m8v-assembly1_A  TM=7.365E-01  e=4.214E-02  Homo sapiens
  3mzs-assembly3_C  TM=6.887E-01  e=1.381E-01  Bos taurus

Sequence (148 aa):
MEWTLKQGKWLSTCRICFFQMTFDVTSFVALGVDIDSVGTKGGQHPFARAFDQMLEAILQRLGDPFYRIKRRFQIGARERKITLLKHTLANHAAAIINDRRRTMEDKSALGPDLLSRFIEYGKRNNVLMNNEHLKDVVMNVLLAGRDT